Protein AF-A0A6L6Q593-F1 (afdb_monomer_lite)

Sequence (167 aa):
MSLANGFVKPRLPVTLSGLWILSKRRNSWIVGIKTNAKINIVAGEKMEWFAAHIVLRVVFKTQNQSTFPAWENVYLIEAPDEDIALSKAESIGLSLERDGDCSFEWNGQPARWSFCGVRKLISLVSATDPENKPTDGCEVTYASFEFESEKAVEDFVNCEETLARIL

InterPro domains:
  IPR025630 Protein of unknown function DUF4288 [PF14119] (49-124)

Radius of gyration: 28.22 Å; chains: 1; bounding box: 68×83×57 Å

pLDDT: mean 77.04, std 24.15, range [30.77, 98.38]

Secondary structure (DSSP, 8-state):
-------PPP---S-----------TT---------S----------EEEEEEEEEEEEESSS--S---EEEEEEEEEESSHHHHHHHHHHHHHHH---TTS--EETTEEEEEEEEEEEEEEEE--SS-TTT---TT-------EEESSHHHHHHHHTT----EEE-

Foldseek 3Di:
DDDDDDDDDDDDDDDDPDDDDDDDDPDDDDDDDPDPDPPPPPPPQDKWKKWWFWKKWKDFPPPDDPDIDMDGDTDIAIDSDDVVRQVVSVVVLVVQQDCPPQPDDDVNTRITIDTPGGPDMWTFFDCPPPVGHDDPPDDGTDWDWDFPDPVLVVCVVVVHDHDIDTD

Structure (mmCIF, N/CA/C/O backbone):
data_AF-A0A6L6Q593-F1
#
_entry.id   AF-A0A6L6Q593-F1
#
loop_
_atom_site.group_PDB
_atom_site.id
_atom_site.type_symbol
_atom_site.label_atom_id
_atom_site.label_alt_id
_atom_site.label_comp_id
_atom_site.label_asym_id
_atom_site.label_entity_id
_atom_site.label_seq_id
_atom_site.pdbx_PDB_ins_code
_atom_site.Cartn_x
_atom_site.Cartn_y
_atom_site.Cartn_z
_atom_site.occupancy
_atom_site.B_iso_or_equiv
_atom_site.auth_seq_id
_atom_site.auth_comp_id
_atom_site.auth_asym_id
_atom_site.auth_atom_id
_atom_site.pdbx_PDB_model_num
ATOM 1 N N . MET A 1 1 ? 38.096 62.019 -0.999 1.00 39.06 1 MET A N 1
ATOM 2 C CA . MET A 1 1 ? 37.232 60.966 -1.574 1.00 39.06 1 MET A CA 1
ATOM 3 C C . MET A 1 1 ? 38.131 60.049 -2.397 1.00 39.06 1 MET A C 1
ATOM 5 O O . MET A 1 1 ? 38.956 60.577 -3.129 1.00 39.06 1 MET A O 1
ATOM 9 N N . SER A 1 2 ? 37.972 58.732 -2.236 1.00 36.22 2 SER A N 1
ATOM 10 C CA . SER A 1 2 ? 38.713 57.607 -2.844 1.00 36.22 2 SER A CA 1
ATOM 11 C C . SER A 1 2 ? 39.733 56.932 -1.914 1.00 36.22 2 SER A C 1
ATOM 13 O O . SER A 1 2 ? 40.870 57.370 -1.759 1.00 36.22 2 SER A O 1
ATOM 15 N N . LEU A 1 3 ? 39.251 55.870 -1.261 1.00 37.03 3 LEU A N 1
ATOM 16 C CA . LEU A 1 3 ? 40.001 54.904 -0.466 1.00 37.03 3 LEU A CA 1
ATOM 17 C C . LEU A 1 3 ? 40.485 53.773 -1.380 1.00 37.03 3 LEU A C 1
ATOM 19 O O . LEU A 1 3 ? 39.729 53.255 -2.201 1.00 37.03 3 LEU A O 1
ATOM 23 N N . ALA A 1 4 ? 41.747 53.396 -1.203 1.00 40.97 4 ALA A N 1
ATOM 24 C CA . ALA A 1 4 ? 42.353 52.216 -1.792 1.00 40.97 4 ALA A CA 1
ATOM 25 C C . ALA A 1 4 ? 41.704 50.943 -1.223 1.00 40.97 4 ALA A C 1
ATOM 27 O O . ALA A 1 4 ? 41.736 50.728 -0.014 1.00 40.97 4 ALA A O 1
ATOM 28 N N . ASN A 1 5 ? 41.170 50.080 -2.090 1.00 39.56 5 ASN A N 1
ATOM 29 C CA . ASN A 1 5 ? 40.758 48.730 -1.713 1.00 39.56 5 ASN A CA 1
ATOM 30 C C . ASN A 1 5 ? 41.796 47.724 -2.216 1.00 39.56 5 ASN A C 1
ATOM 32 O O . ASN A 1 5 ? 41.922 47.473 -3.414 1.00 39.56 5 ASN A O 1
ATOM 36 N N . GLY A 1 6 ? 42.555 47.171 -1.268 1.00 34.03 6 GLY A N 1
ATOM 37 C CA . GLY A 1 6 ? 43.479 46.066 -1.483 1.00 34.03 6 GLY A CA 1
ATOM 38 C C . GLY A 1 6 ? 42.731 44.774 -1.811 1.00 34.03 6 GLY A C 1
ATOM 39 O O . GLY A 1 6 ? 41.803 44.378 -1.110 1.00 34.03 6 GLY A O 1
ATOM 40 N N . PHE A 1 7 ? 43.151 44.112 -2.885 1.00 30.84 7 PHE A N 1
ATOM 41 C CA . PHE A 1 7 ? 42.639 42.814 -3.307 1.00 30.84 7 PHE A CA 1
ATOM 42 C C . PHE A 1 7 ? 43.448 41.702 -2.625 1.00 30.84 7 PHE A C 1
ATOM 44 O O . PHE A 1 7 ? 44.640 41.537 -2.892 1.00 30.84 7 PHE A O 1
ATOM 51 N N . VAL A 1 8 ? 42.813 40.934 -1.739 1.00 39.75 8 VAL A N 1
ATOM 52 C CA . VAL A 1 8 ? 43.404 39.737 -1.121 1.00 39.75 8 VAL A CA 1
ATOM 53 C C . VAL A 1 8 ? 43.168 38.546 -2.053 1.00 39.75 8 VAL A C 1
ATOM 55 O O . VAL A 1 8 ? 42.027 38.178 -2.319 1.00 39.75 8 VAL A O 1
ATOM 58 N N . LYS A 1 9 ? 44.243 37.927 -2.560 1.00 34.72 9 LYS A N 1
ATOM 59 C CA . LYS A 1 9 ? 44.154 36.662 -3.311 1.00 34.72 9 LYS A CA 1
ATOM 60 C C . LYS A 1 9 ? 43.887 35.493 -2.349 1.00 34.72 9 LYS A C 1
ATOM 62 O O . LYS A 1 9 ? 44.624 35.369 -1.369 1.00 34.72 9 LYS A O 1
ATOM 67 N N . PRO A 1 10 ? 42.947 34.577 -2.642 1.00 32.34 10 PRO A N 1
ATOM 68 C CA . PRO A 1 10 ? 42.899 33.301 -1.943 1.00 32.34 10 PRO A CA 1
ATOM 69 C C . PRO A 1 10 ? 44.120 32.451 -2.330 1.00 32.34 10 PRO A C 1
ATOM 71 O O . PRO A 1 10 ? 44.453 32.305 -3.509 1.00 32.34 10 PRO A O 1
ATOM 74 N N . ARG A 1 11 ? 44.806 31.894 -1.326 1.00 32.69 11 ARG A N 1
ATOM 75 C CA . ARG A 1 11 ? 45.817 30.847 -1.519 1.00 32.69 11 ARG A CA 1
ATOM 76 C C . ARG A 1 11 ? 45.096 29.541 -1.848 1.00 32.69 11 ARG A C 1
ATOM 78 O O . ARG A 1 11 ? 44.524 28.923 -0.958 1.00 32.69 11 ARG A O 1
ATOM 85 N N . LEU A 1 12 ? 45.147 29.116 -3.106 1.00 36.03 12 LEU A N 1
ATOM 86 C CA . LEU A 1 12 ? 44.894 27.721 -3.467 1.00 36.03 12 LEU A CA 1
ATOM 87 C C . LEU A 1 12 ? 46.175 26.920 -3.188 1.00 36.03 12 LEU A C 1
ATOM 89 O O . LEU A 1 12 ? 47.244 27.346 -3.639 1.00 36.03 12 LEU A O 1
ATOM 93 N N . PRO A 1 13 ? 46.123 25.795 -2.457 1.00 34.41 13 PRO A N 1
ATOM 94 C CA . PRO A 1 13 ? 47.217 24.849 -2.487 1.00 34.41 13 PRO A CA 1
ATOM 95 C C . PRO A 1 13 ? 47.141 24.045 -3.793 1.00 34.41 13 PRO A C 1
ATOM 97 O O . PRO A 1 13 ? 46.091 23.941 -4.422 1.00 34.41 13 PRO A O 1
ATOM 100 N N . VAL A 1 14 ? 48.263 23.419 -4.128 1.00 38.75 14 VAL A N 1
ATOM 101 C CA . VAL A 1 14 ? 48.488 22.484 -5.238 1.00 38.75 14 VAL A CA 1
ATOM 102 C C . VAL A 1 14 ? 48.841 23.142 -6.581 1.00 38.75 14 VAL A C 1
ATOM 104 O O . VAL A 1 14 ? 48.063 23.826 -7.239 1.00 38.75 14 VAL A O 1
ATOM 107 N N . THR A 1 15 ? 50.088 22.909 -6.982 1.00 38.94 15 THR A N 1
ATOM 108 C CA . THR A 1 15 ? 50.700 23.304 -8.250 1.00 38.94 15 THR A CA 1
ATOM 109 C C . THR A 1 15 ? 49.988 22.643 -9.432 1.00 38.94 15 THR A C 1
ATOM 111 O O . THR A 1 15 ? 50.102 21.434 -9.621 1.00 38.94 15 THR A O 1
ATOM 114 N N . LEU A 1 16 ? 49.300 23.436 -10.254 1.00 33.06 16 LEU A N 1
ATOM 115 C CA . LEU A 1 16 ? 48.841 23.032 -11.585 1.00 33.06 16 LEU A CA 1
ATOM 116 C C . LEU A 1 16 ? 49.870 23.497 -12.620 1.00 33.06 16 LEU A C 1
ATOM 118 O O . LEU A 1 16 ? 49.926 24.672 -12.980 1.00 33.06 16 LEU A O 1
ATOM 122 N N . SER A 1 17 ? 50.708 22.576 -13.086 1.00 37.50 17 SER A N 1
ATOM 123 C CA . SER A 1 17 ? 51.557 22.776 -14.258 1.00 37.50 17 SER A CA 1
ATOM 124 C C . SER A 1 17 ? 50.780 22.401 -15.525 1.00 37.50 17 SER A C 1
ATOM 126 O O . SER A 1 17 ? 50.301 21.280 -15.666 1.00 37.50 17 SER A O 1
ATOM 128 N N . GLY A 1 18 ? 50.677 23.346 -16.466 1.00 41.09 18 GLY A N 1
ATOM 129 C CA . GLY A 1 18 ? 50.198 23.098 -17.831 1.00 41.09 18 GLY A CA 1
ATOM 130 C C . GLY A 1 18 ? 48.801 23.640 -18.130 1.00 41.09 18 GLY A C 1
ATOM 131 O O . GLY A 1 18 ? 47.845 22.878 -18.231 1.00 41.09 18 GLY A O 1
ATOM 132 N N . LEU A 1 19 ? 48.698 24.952 -18.349 1.00 30.77 19 LEU A N 1
ATOM 133 C CA . LEU A 1 19 ? 47.522 25.587 -18.946 1.00 30.77 19 LEU A CA 1
ATOM 134 C C . LEU A 1 19 ? 47.891 26.033 -20.370 1.00 30.77 19 LEU A C 1
ATOM 136 O O . LEU A 1 19 ? 48.785 26.860 -20.531 1.00 30.77 19 LEU A O 1
ATOM 140 N N . TRP A 1 20 ? 47.215 25.512 -21.394 1.00 39.94 20 TRP A N 1
ATOM 141 C CA . TRP A 1 20 ? 47.311 26.028 -22.765 1.00 39.94 20 TRP A CA 1
ATOM 142 C C . TRP A 1 20 ? 45.911 26.260 -23.334 1.00 39.94 20 TRP A C 1
ATOM 144 O O . TRP A 1 20 ? 45.005 25.454 -23.130 1.00 39.94 20 TRP A O 1
ATOM 154 N N . ILE A 1 21 ? 45.746 27.371 -24.054 1.00 40.16 21 ILE A N 1
ATOM 155 C CA . ILE A 1 21 ? 44.495 27.780 -24.702 1.00 40.16 21 ILE A CA 1
ATOM 156 C C . ILE A 1 21 ? 44.549 27.325 -26.165 1.00 40.16 21 ILE A C 1
ATOM 158 O O . ILE A 1 21 ? 45.369 27.825 -26.932 1.00 40.16 21 ILE A O 1
ATOM 162 N N . LEU A 1 22 ? 43.664 26.411 -26.573 1.00 35.09 22 LEU A N 1
ATOM 163 C CA . LEU A 1 22 ? 43.512 25.992 -27.971 1.00 35.09 22 LEU A CA 1
ATOM 164 C C . LEU A 1 22 ? 42.178 26.491 -28.538 1.00 35.09 22 LEU A C 1
ATOM 166 O O . LEU A 1 22 ? 41.130 25.935 -28.254 1.00 35.09 22 LEU A O 1
ATOM 170 N N . SER A 1 23 ? 42.288 27.547 -29.350 1.00 40.25 23 SER A N 1
ATOM 171 C CA . SER A 1 23 ? 41.382 28.067 -30.391 1.00 40.25 23 SER A CA 1
ATOM 172 C C . SER A 1 23 ? 39.862 28.186 -30.133 1.00 40.25 23 SER A C 1
ATOM 174 O O . SER A 1 23 ? 39.167 27.287 -29.673 1.00 40.25 23 SER A O 1
ATOM 176 N N . LYS A 1 24 ? 39.316 29.325 -30.567 1.00 36.69 24 LYS A N 1
ATOM 177 C CA . LYS A 1 24 ? 37.925 29.758 -30.399 1.00 36.69 24 LYS A CA 1
ATOM 178 C C . LYS A 1 24 ? 37.016 29.151 -31.484 1.00 36.69 24 LYS A C 1
ATOM 180 O O . LYS A 1 24 ? 37.121 29.538 -32.647 1.00 36.69 24 LYS A O 1
ATOM 185 N N . ARG A 1 25 ? 36.050 28.299 -31.119 1.00 36.72 25 ARG A N 1
ATOM 186 C CA . ARG A 1 25 ? 34.822 28.082 -31.914 1.00 36.72 25 ARG A CA 1
ATOM 187 C C . ARG A 1 25 ? 33.582 28.147 -31.012 1.00 36.72 25 ARG A C 1
ATOM 189 O O . ARG A 1 25 ? 33.543 27.546 -29.953 1.00 36.72 25 ARG A O 1
ATOM 196 N N . ARG A 1 26 ? 32.641 28.988 -31.456 1.00 46.28 26 ARG A N 1
ATOM 197 C CA . ARG A 1 26 ? 31.324 29.388 -30.914 1.00 46.28 26 ARG A CA 1
ATOM 198 C C . ARG A 1 26 ? 30.838 28.695 -29.616 1.00 46.28 26 ARG A C 1
ATOM 200 O O . ARG A 1 26 ? 30.475 27.529 -29.624 1.00 46.28 26 ARG A O 1
ATOM 207 N N . ASN A 1 27 ? 30.717 29.521 -28.569 1.00 42.22 27 ASN A N 1
ATOM 208 C CA . ASN A 1 27 ? 29.856 29.406 -27.377 1.00 42.22 27 ASN A CA 1
ATOM 209 C C . ASN A 1 27 ? 30.029 28.235 -26.386 1.00 42.22 27 ASN A C 1
ATOM 211 O O . ASN A 1 27 ? 29.072 27.882 -25.707 1.00 42.22 27 ASN A O 1
ATOM 215 N N . SER A 1 28 ? 31.241 27.714 -26.176 1.00 34.97 28 SER A N 1
ATOM 216 C CA . SER A 1 28 ? 31.528 26.915 -24.972 1.00 34.97 28 SER A CA 1
ATOM 217 C C . SER A 1 28 ? 32.982 27.064 -24.519 1.00 34.97 28 SER A C 1
ATOM 219 O O . SER A 1 28 ? 33.899 27.018 -25.340 1.00 34.97 28 SER A O 1
ATOM 221 N N . TRP A 1 29 ? 33.195 27.265 -23.215 1.00 35.88 29 TRP A N 1
ATOM 222 C CA . TRP A 1 29 ? 34.512 27.189 -22.584 1.00 35.88 29 TRP A CA 1
ATOM 223 C C . TRP A 1 29 ? 34.739 25.745 -22.131 1.00 35.88 29 TRP A C 1
ATOM 225 O O . TRP A 1 29 ? 34.137 25.309 -21.154 1.00 35.88 29 TRP A O 1
ATOM 235 N N . ILE A 1 30 ? 35.613 25.004 -22.813 1.00 40.81 30 ILE A N 1
ATOM 236 C CA . ILE A 1 30 ? 36.088 23.706 -22.321 1.00 40.81 30 ILE A CA 1
ATOM 237 C C . ILE A 1 30 ? 37.409 23.952 -21.594 1.00 40.81 30 ILE A C 1
ATOM 239 O O . ILE A 1 30 ? 38.434 24.226 -22.218 1.00 40.81 30 ILE A O 1
ATOM 243 N N . VAL A 1 31 ? 37.386 23.869 -20.266 1.00 37.84 31 VAL A N 1
ATOM 244 C CA . VAL A 1 31 ? 38.601 23.793 -19.450 1.00 37.84 31 VAL A CA 1
ATOM 245 C C . VAL A 1 31 ? 39.010 22.323 -19.399 1.00 37.84 31 VAL A C 1
ATOM 247 O O . VAL A 1 31 ? 38.376 21.518 -18.725 1.00 37.84 31 VAL A O 1
ATOM 250 N N . GLY A 1 32 ? 40.041 21.951 -20.157 1.00 34.91 32 GLY A N 1
ATOM 251 C CA . GLY A 1 32 ? 40.595 20.600 -20.124 1.00 34.91 32 GLY A CA 1
ATOM 252 C C . GLY A 1 32 ? 41.532 20.427 -18.932 1.00 34.91 32 GLY A C 1
ATOM 253 O O . GLY A 1 32 ? 42.626 20.986 -18.930 1.00 34.91 32 GLY A O 1
ATOM 254 N N . ILE A 1 33 ? 41.130 19.635 -17.938 1.00 42.91 33 ILE A N 1
ATOM 255 C CA . ILE A 1 33 ? 42.020 19.157 -16.874 1.00 42.91 33 ILE A CA 1
ATOM 256 C C . ILE A 1 33 ? 42.471 17.747 -17.273 1.00 42.91 33 ILE A C 1
ATOM 258 O O . ILE A 1 33 ? 41.644 16.846 -17.384 1.00 42.91 33 ILE A O 1
ATOM 262 N N . LYS A 1 34 ? 43.775 17.528 -17.492 1.00 38.09 34 LYS A N 1
ATOM 263 C CA . LYS A 1 34 ? 44.327 16.165 -17.545 1.00 38.09 34 LYS A CA 1
ATOM 264 C C . LYS A 1 34 ? 44.426 15.638 -16.116 1.00 38.09 34 LYS A C 1
ATOM 266 O O . LYS A 1 34 ? 45.442 15.822 -15.453 1.00 38.09 34 LYS A O 1
ATOM 271 N N . THR A 1 35 ? 43.374 14.990 -15.637 1.00 40.94 35 THR A N 1
ATOM 272 C CA . THR A 1 35 ? 43.483 14.083 -14.495 1.00 40.94 35 THR A CA 1
ATOM 273 C C . THR A 1 35 ? 43.762 12.677 -15.031 1.00 40.94 35 THR A C 1
ATOM 275 O O . THR A 1 35 ? 43.096 12.207 -15.946 1.00 40.94 35 THR A O 1
ATOM 278 N N . ASN A 1 36 ? 44.741 11.973 -14.455 1.00 43.53 36 ASN A N 1
ATOM 279 C CA . ASN A 1 36 ? 44.918 10.521 -14.647 1.00 43.53 36 ASN A CA 1
ATOM 280 C C . ASN A 1 36 ? 43.860 9.708 -13.868 1.00 43.53 36 ASN A C 1
ATOM 282 O O . ASN A 1 36 ? 44.055 8.530 -13.575 1.00 43.53 36 ASN A O 1
ATOM 286 N N . ALA A 1 37 ? 42.743 10.334 -13.499 1.00 44.34 37 ALA A N 1
ATOM 287 C CA . ALA A 1 37 ? 41.617 9.636 -12.915 1.00 44.34 37 ALA A CA 1
ATOM 288 C C . ALA A 1 37 ? 40.862 8.966 -14.062 1.00 44.34 37 ALA A C 1
ATOM 290 O O . ALA A 1 37 ? 40.459 9.635 -15.013 1.00 44.34 37 ALA A O 1
ATOM 291 N N . LYS A 1 38 ? 40.675 7.646 -13.986 1.00 38.41 38 LYS A N 1
ATOM 292 C CA . LYS A 1 38 ? 39.679 6.959 -14.810 1.00 38.41 38 LYS A CA 1
ATOM 293 C C . LYS A 1 38 ? 38.332 7.624 -14.531 1.00 38.41 38 LYS A C 1
ATOM 295 O O . LYS A 1 38 ? 37.723 7.378 -13.495 1.00 38.41 38 LYS A O 1
ATOM 300 N N . ILE A 1 39 ? 37.900 8.505 -15.427 1.00 45.34 39 ILE A N 1
ATOM 301 C CA . ILE A 1 39 ? 36.533 9.007 -15.440 1.00 45.34 39 ILE A CA 1
ATOM 302 C C . ILE A 1 39 ? 35.704 7.825 -15.931 1.00 45.34 39 ILE A C 1
ATOM 304 O O . ILE A 1 39 ? 35.629 7.566 -17.131 1.00 45.34 39 ILE A O 1
ATOM 308 N N . ASN A 1 40 ? 35.147 7.061 -14.994 1.00 43.22 40 ASN A N 1
ATOM 309 C CA . ASN A 1 40 ? 34.036 6.180 -15.307 1.00 43.22 40 ASN A CA 1
ATOM 310 C C . ASN A 1 40 ? 32.881 7.106 -15.683 1.00 43.22 40 ASN A C 1
ATOM 312 O O . ASN A 1 40 ? 32.237 7.694 -14.819 1.00 43.22 40 ASN A O 1
ATOM 316 N N . ILE A 1 41 ? 32.680 7.304 -16.983 1.00 45.88 41 ILE A N 1
ATOM 317 C CA . ILE A 1 41 ? 31.436 7.857 -17.501 1.00 45.88 41 ILE A CA 1
ATOM 318 C C . ILE A 1 41 ? 30.400 6.786 -17.173 1.00 45.88 41 ILE A C 1
ATOM 320 O O . ILE A 1 41 ? 30.336 5.763 -17.853 1.00 45.88 41 ILE A O 1
ATOM 324 N N . VAL A 1 42 ? 29.692 6.958 -16.057 1.00 51.44 42 VAL A N 1
ATOM 325 C CA . VAL A 1 42 ? 28.598 6.068 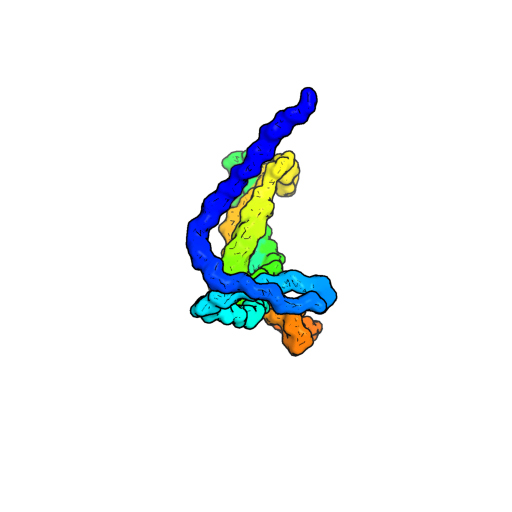-15.675 1.00 51.44 42 VAL A CA 1
ATOM 326 C C . VAL A 1 42 ? 27.565 6.224 -16.784 1.00 51.44 42 VAL A C 1
ATOM 328 O O . VAL A 1 42 ? 27.010 7.307 -16.975 1.00 51.44 42 VAL A O 1
ATOM 331 N N . ALA A 1 43 ? 27.403 5.179 -17.600 1.00 50.38 43 ALA A N 1
ATOM 332 C CA . ALA A 1 43 ? 26.248 5.051 -18.474 1.00 50.38 43 ALA A CA 1
ATOM 333 C C . ALA A 1 43 ? 25.017 5.350 -17.612 1.00 50.38 43 ALA A C 1
ATOM 335 O O . ALA A 1 43 ? 24.947 4.809 -16.512 1.00 50.38 43 ALA A O 1
ATOM 336 N N . GLY A 1 44 ? 24.148 6.269 -18.053 1.00 57.62 44 GLY A N 1
ATOM 337 C CA . GLY A 1 44 ? 23.050 6.788 -17.232 1.00 57.62 44 GLY A CA 1
ATOM 338 C C . GLY A 1 44 ? 22.379 5.662 -16.453 1.00 57.62 44 GLY A C 1
ATOM 339 O O . GLY A 1 44 ? 21.984 4.667 -17.060 1.00 57.62 44 GLY A O 1
ATOM 340 N N . GLU A 1 45 ? 22.363 5.782 -15.123 1.00 63.91 45 GLU A N 1
ATOM 341 C CA . GLU A 1 45 ? 21.802 4.752 -14.251 1.00 63.91 45 GLU A CA 1
ATOM 342 C C . GLU A 1 45 ? 20.389 4.427 -14.736 1.00 63.91 45 GLU A C 1
ATOM 344 O O . GLU A 1 45 ? 19.568 5.327 -14.942 1.00 63.91 45 GLU A O 1
ATOM 349 N N . LYS A 1 46 ? 20.142 3.143 -15.011 1.00 76.88 46 LYS A N 1
ATOM 350 C CA . LYS A 1 46 ? 18.830 2.676 -15.445 1.00 76.88 46 LYS A CA 1
ATOM 351 C C . LYS A 1 46 ? 17.864 2.954 -14.299 1.00 76.88 46 LYS A C 1
ATOM 353 O O . LYS A 1 46 ? 18.007 2.379 -13.229 1.00 76.88 46 LYS A O 1
ATOM 358 N N . MET A 1 47 ? 16.913 3.848 -14.533 1.00 85.62 47 MET A N 1
ATOM 359 C CA . MET A 1 47 ? 15.862 4.125 -13.567 1.00 85.62 47 MET A CA 1
ATOM 360 C C . MET A 1 47 ? 14.815 3.017 -13.618 1.00 85.62 47 MET A C 1
ATOM 362 O O . MET A 1 47 ? 14.391 2.589 -14.696 1.00 85.62 47 MET A O 1
ATOM 366 N N . GLU A 1 48 ? 14.401 2.572 -12.442 1.00 89.56 48 GLU A N 1
ATOM 367 C CA . GLU A 1 48 ? 13.312 1.634 -12.233 1.00 89.56 48 GLU A CA 1
ATOM 368 C C . GLU A 1 48 ? 12.145 2.338 -11.544 1.00 89.56 48 GLU A C 1
ATOM 370 O O . GLU A 1 48 ? 12.298 3.376 -10.892 1.00 89.56 48 GLU A O 1
ATOM 375 N N . TRP A 1 49 ? 10.956 1.773 -11.724 1.00 92.81 49 TRP A N 1
ATOM 376 C CA . TRP A 1 49 ? 9.727 2.290 -11.145 1.00 92.81 49 TRP A CA 1
ATOM 377 C C . TRP A 1 49 ? 9.242 1.353 -10.053 1.00 92.81 49 TRP A C 1
ATOM 379 O O . TRP A 1 49 ? 9.214 0.139 -10.237 1.00 92.81 49 TRP A O 1
ATOM 389 N N . PHE A 1 50 ? 8.814 1.932 -8.940 1.00 94.44 50 PHE A N 1
ATOM 390 C CA . PHE A 1 50 ? 8.311 1.209 -7.784 1.00 94.44 50 PHE A CA 1
ATOM 391 C C . PHE A 1 50 ? 6.961 1.778 -7.346 1.00 94.44 50 PHE A C 1
ATOM 393 O O . PHE A 1 50 ? 6.757 2.993 -7.359 1.00 94.44 50 PHE A O 1
ATOM 400 N N . ALA A 1 51 ? 6.051 0.909 -6.913 1.00 95.81 51 ALA A N 1
ATOM 401 C CA . ALA A 1 51 ? 4.885 1.278 -6.124 1.00 95.81 51 ALA A CA 1
ATOM 402 C C . ALA A 1 51 ? 5.229 1.147 -4.638 1.00 95.81 51 ALA A C 1
ATOM 404 O O . ALA A 1 51 ? 5.425 0.044 -4.124 1.00 95.81 51 ALA A O 1
ATOM 405 N N . ALA A 1 52 ? 5.302 2.280 -3.946 1.00 97.50 52 ALA A N 1
ATOM 406 C CA . ALA A 1 52 ? 5.516 2.346 -2.511 1.00 97.50 52 ALA A CA 1
ATOM 407 C C . ALA A 1 52 ? 4.178 2.463 -1.774 1.00 97.50 52 ALA A C 1
ATOM 409 O O . ALA A 1 52 ? 3.435 3.425 -1.967 1.00 97.50 52 ALA A O 1
ATOM 410 N N . HIS A 1 53 ? 3.890 1.502 -0.901 1.00 97.62 53 HIS A N 1
ATOM 411 C CA . HIS A 1 53 ? 2.685 1.460 -0.078 1.00 97.62 53 HIS A CA 1
ATOM 412 C C . HIS A 1 53 ? 2.964 2.128 1.275 1.00 97.62 53 HIS A C 1
ATOM 414 O O . HIS A 1 53 ? 3.475 1.502 2.207 1.00 97.62 53 HIS A O 1
ATOM 420 N N . ILE A 1 54 ? 2.662 3.421 1.363 1.00 98.19 54 ILE A N 1
ATOM 421 C CA . ILE A 1 54 ? 2.909 4.286 2.520 1.00 98.19 54 ILE A CA 1
ATOM 422 C C . ILE A 1 54 ? 1.705 4.224 3.460 1.00 98.19 54 ILE A C 1
ATOM 424 O O . ILE A 1 54 ? 0.594 4.585 3.072 1.00 98.19 54 ILE A O 1
ATOM 428 N N . VAL A 1 55 ? 1.926 3.810 4.709 1.00 98.12 55 VAL A N 1
ATOM 429 C CA . VAL A 1 55 ? 0.861 3.686 5.711 1.00 98.12 55 VAL A CA 1
ATOM 430 C C . VAL A 1 55 ? 0.840 4.909 6.621 1.00 98.12 55 VAL A C 1
ATOM 432 O O . VAL A 1 55 ? 1.828 5.246 7.277 1.00 98.12 55 VAL A O 1
ATOM 435 N N . LEU A 1 56 ? -0.321 5.548 6.700 1.00 96.56 56 LEU A N 1
ATOM 436 C CA . LEU A 1 56 ? -0.626 6.643 7.614 1.00 96.56 56 LEU A CA 1
ATOM 437 C C . LEU A 1 56 ? -1.775 6.211 8.520 1.00 96.56 56 LEU A C 1
ATOM 439 O O . LEU A 1 56 ? -2.755 5.646 8.047 1.00 96.56 56 LEU A O 1
ATOM 443 N N . ARG A 1 57 ? -1.694 6.511 9.814 1.00 95.94 57 ARG A N 1
ATOM 444 C CA . ARG A 1 57 ? -2.812 6.341 10.747 1.00 95.94 57 ARG A CA 1
ATOM 445 C C . ARG A 1 57 ? -3.334 7.681 11.228 1.00 95.94 57 ARG A C 1
ATOM 447 O O . ARG A 1 57 ? -2.576 8.640 11.373 1.00 95.94 57 ARG A O 1
ATOM 454 N N . VAL A 1 58 ? -4.615 7.706 11.550 1.00 94.06 58 VAL A N 1
ATOM 455 C CA . VAL A 1 58 ? -5.265 8.805 12.252 1.00 94.06 58 VAL A CA 1
ATOM 456 C C . VAL A 1 58 ? -4.996 8.660 13.746 1.00 94.06 58 VAL A C 1
ATOM 458 O O . VAL A 1 58 ? -5.229 7.603 14.336 1.00 94.06 58 VAL A O 1
ATOM 461 N N . VAL A 1 59 ? -4.519 9.737 14.364 1.00 92.50 59 VAL A N 1
ATOM 462 C CA . VAL A 1 59 ? -4.387 9.863 15.818 1.00 92.50 59 VAL A CA 1
ATOM 463 C C . VAL A 1 59 ? -5.301 10.989 16.286 1.00 92.50 59 VAL A C 1
ATOM 465 O O . VAL A 1 59 ? -5.061 12.154 15.962 1.00 92.50 59 VAL A O 1
ATOM 468 N N . PHE A 1 60 ? -6.344 10.656 17.041 1.00 91.94 60 PHE A N 1
ATOM 469 C CA . PHE A 1 60 ? -7.232 11.626 17.668 1.00 91.94 60 PHE A CA 1
ATOM 470 C C . PHE A 1 60 ? -6.472 12.422 18.731 1.00 91.94 60 PHE A C 1
ATOM 472 O O . PHE A 1 60 ? -5.677 11.881 19.501 1.00 91.94 60 PHE A O 1
ATOM 479 N N . LYS A 1 61 ? -6.717 13.733 18.785 1.00 88.94 61 LYS A N 1
ATOM 480 C CA . LYS A 1 61 ? -6.079 14.637 19.759 1.00 88.94 61 LYS A CA 1
ATOM 481 C C . LYS A 1 61 ? -6.652 14.456 21.173 1.00 88.94 61 LYS A C 1
ATOM 483 O O . LYS A 1 61 ? -6.053 14.899 22.150 1.00 88.94 61 LYS A O 1
ATOM 488 N N . THR A 1 62 ? -7.798 13.790 21.297 1.00 83.12 62 THR A N 1
ATOM 489 C CA . THR A 1 62 ? -8.405 13.390 22.571 1.00 83.12 62 THR A CA 1
ATOM 490 C C . THR A 1 62 ? -7.746 12.114 23.101 1.00 83.12 62 THR A C 1
ATOM 492 O O . THR A 1 62 ? -7.568 11.159 22.355 1.00 83.12 62 THR A O 1
ATOM 495 N N . GLN A 1 63 ? -7.406 12.066 24.392 1.00 68.00 63 GLN A N 1
ATOM 496 C CA . GLN A 1 63 ? -6.473 11.073 24.956 1.00 68.00 63 GLN A CA 1
ATOM 497 C C . GLN A 1 63 ? -6.963 9.605 25.042 1.00 68.00 63 GLN A C 1
ATOM 499 O O . GLN A 1 63 ? -6.259 8.790 25.622 1.00 68.00 63 GLN A O 1
ATOM 504 N N . ASN A 1 64 ? -8.095 9.220 24.441 1.00 81.69 64 ASN A N 1
ATOM 505 C CA . ASN A 1 64 ? -8.575 7.829 24.421 1.00 81.69 64 ASN A CA 1
ATOM 506 C C . ASN A 1 64 ? -9.059 7.433 23.018 1.00 81.69 64 ASN A C 1
ATOM 508 O O . ASN A 1 64 ? -10.107 7.895 22.574 1.00 81.69 64 ASN A O 1
ATOM 512 N N . GLN A 1 65 ? -8.320 6.546 22.346 1.00 90.44 65 GLN A N 1
ATOM 513 C CA . GLN A 1 65 ? -8.650 6.018 21.021 1.00 90.44 65 GLN A CA 1
ATOM 514 C C . GLN A 1 65 ? -8.652 4.482 21.059 1.00 90.44 65 GLN A C 1
ATOM 516 O O . GLN A 1 65 ? -7.649 3.873 21.420 1.00 90.44 65 GLN A O 1
ATOM 521 N N . SER A 1 66 ? -9.782 3.861 20.703 1.00 89.56 66 SER A N 1
ATOM 522 C CA . SER A 1 66 ? -9.956 2.396 20.639 1.00 89.56 66 SER A CA 1
ATOM 523 C C . SER A 1 66 ? -9.919 1.837 19.214 1.00 89.56 66 SER A C 1
ATOM 525 O O . SER A 1 66 ? -9.760 0.633 19.031 1.00 89.56 66 SER A O 1
ATOM 527 N N . THR A 1 67 ? -10.050 2.697 18.204 1.00 90.81 67 THR A N 1
ATOM 528 C CA . THR A 1 67 ? -9.992 2.343 16.782 1.00 90.81 67 THR A CA 1
ATOM 529 C C . THR A 1 67 ? -8.925 3.178 16.091 1.00 90.81 67 THR A C 1
ATOM 531 O O . THR A 1 67 ? -8.746 4.345 16.420 1.00 90.81 67 THR A O 1
ATOM 534 N N . PHE A 1 68 ? -8.200 2.610 15.129 1.00 94.31 68 PHE A N 1
ATOM 535 C CA . PHE A 1 68 ? -7.093 3.289 14.447 1.00 94.31 68 PHE A CA 1
ATOM 536 C C . PHE A 1 68 ? -7.347 3.326 12.942 1.00 94.31 68 PHE A C 1
ATOM 538 O O . PHE A 1 68 ? -6.847 2.462 12.225 1.00 94.31 68 PHE A O 1
ATOM 545 N N . PRO A 1 69 ? -8.141 4.298 12.453 1.00 94.56 69 PRO A N 1
ATOM 546 C CA . PRO A 1 69 ? -8.316 4.484 11.022 1.00 94.56 69 PRO A CA 1
ATOM 547 C C . PRO A 1 69 ? -6.956 4.685 10.358 1.00 94.56 69 PRO A C 1
ATOM 549 O O . PRO A 1 69 ? -6.108 5.416 10.877 1.00 94.56 69 PRO A O 1
ATOM 552 N N . ALA A 1 70 ? -6.748 4.037 9.221 1.00 95.69 70 ALA A N 1
ATOM 553 C CA . ALA A 1 70 ? -5.498 4.107 8.490 1.00 95.69 70 ALA A CA 1
ATOM 554 C C . ALA A 1 70 ? -5.756 4.226 6.994 1.00 95.69 70 ALA A C 1
ATOM 556 O O . ALA A 1 70 ? -6.749 3.717 6.476 1.00 95.69 70 ALA A O 1
ATOM 557 N N . TRP A 1 71 ? -4.833 4.897 6.321 1.00 95.50 71 TRP A N 1
ATOM 558 C CA . TRP A 1 71 ? -4.726 4.935 4.877 1.00 95.50 71 TRP A CA 1
ATOM 559 C C . TRP A 1 71 ? -3.453 4.229 4.450 1.00 95.50 71 TRP A C 1
ATOM 561 O O . TRP A 1 71 ? -2.383 4.442 5.021 1.00 95.50 71 TRP A O 1
ATOM 571 N N . GLU A 1 72 ? -3.586 3.420 3.411 1.00 96.50 72 GLU A N 1
ATOM 572 C CA . GLU A 1 72 ? -2.467 2.914 2.639 1.00 96.50 72 GLU A CA 1
ATOM 573 C C . GLU A 1 72 ? -2.453 3.659 1.306 1.00 96.50 72 GLU A C 1
ATOM 575 O O . GLU A 1 72 ? -3.240 3.375 0.405 1.00 96.50 72 GLU A O 1
ATOM 580 N N . ASN A 1 73 ? -1.574 4.651 1.198 1.00 96.50 73 ASN A N 1
ATOM 581 C CA . ASN A 1 73 ? -1.401 5.415 -0.027 1.00 96.50 73 ASN A CA 1
ATOM 582 C C . ASN A 1 73 ? -0.351 4.736 -0.906 1.00 96.50 73 ASN A C 1
ATOM 584 O O . ASN A 1 73 ? 0.744 4.425 -0.436 1.00 96.50 73 ASN A O 1
ATOM 588 N N . VAL A 1 74 ? -0.648 4.569 -2.193 1.00 96.69 74 VAL A N 1
ATOM 589 C CA . VAL A 1 74 ? 0.299 4.013 -3.166 1.00 96.69 74 VAL A CA 1
ATOM 590 C C . VAL A 1 74 ? 0.963 5.153 -3.935 1.00 96.69 74 VAL A C 1
ATOM 592 O O . VAL A 1 74 ? 0.292 5.905 -4.640 1.00 96.69 74 VAL A O 1
ATOM 595 N N . TYR A 1 75 ? 2.282 5.283 -3.796 1.00 96.31 75 TYR A N 1
ATOM 596 C CA . TYR A 1 75 ? 3.094 6.287 -4.482 1.00 96.31 75 TYR A CA 1
ATOM 597 C C . TYR A 1 75 ? 3.963 5.651 -5.557 1.00 96.31 75 TYR A C 1
ATOM 599 O O . TYR A 1 75 ? 4.609 4.633 -5.328 1.00 96.31 75 TYR A O 1
ATOM 607 N N . LEU A 1 76 ? 4.017 6.300 -6.716 1.00 94.81 76 LEU A N 1
ATOM 608 C CA . LEU A 1 76 ? 4.931 5.939 -7.788 1.00 94.81 76 LEU A CA 1
ATOM 609 C C . LEU A 1 76 ? 6.305 6.577 -7.531 1.00 94.81 76 LEU A C 1
ATOM 611 O O . LEU A 1 76 ? 6.405 7.799 -7.415 1.00 94.81 76 LEU A O 1
ATOM 615 N N . ILE A 1 77 ? 7.352 5.757 -7.451 1.00 95.38 77 ILE A N 1
ATOM 616 C CA . ILE A 1 77 ? 8.724 6.175 -7.151 1.00 95.38 77 ILE A CA 1
ATOM 617 C C . ILE A 1 77 ? 9.649 5.750 -8.287 1.00 95.38 77 ILE A C 1
ATOM 619 O O . ILE A 1 77 ? 9.724 4.572 -8.614 1.00 95.38 77 ILE A O 1
ATOM 623 N N . GLU A 1 78 ? 10.379 6.705 -8.857 1.00 93.38 78 GLU A N 1
ATOM 624 C CA . GLU A 1 78 ? 11.486 6.433 -9.778 1.00 93.38 78 GLU A CA 1
ATOM 625 C C . GLU A 1 78 ? 12.800 6.403 -8.997 1.00 93.38 78 GLU A C 1
ATOM 627 O O . GLU A 1 78 ? 13.113 7.360 -8.274 1.00 93.38 78 GLU A O 1
ATOM 632 N N . ALA A 1 79 ? 13.583 5.337 -9.115 1.00 93.56 79 ALA A N 1
ATOM 633 C CA . ALA A 1 79 ? 14.870 5.204 -8.437 1.00 93.56 79 ALA A CA 1
ATOM 634 C C . ALA A 1 79 ? 15.798 4.222 -9.170 1.00 93.56 79 ALA A C 1
ATOM 636 O O . ALA A 1 79 ? 15.308 3.367 -9.901 1.00 93.56 79 ALA A O 1
ATOM 637 N N . PRO A 1 80 ? 17.125 4.325 -8.980 1.00 92.31 80 PRO A N 1
ATOM 638 C CA . PRO A 1 80 ? 18.073 3.381 -9.575 1.00 92.31 80 PRO A CA 1
ATOM 639 C C . PRO A 1 80 ? 18.012 1.981 -8.939 1.00 92.31 80 PRO A C 1
ATOM 641 O O . PRO A 1 80 ? 18.400 1.008 -9.578 1.00 92.31 80 PRO A O 1
ATOM 644 N N . ASP A 1 81 ? 17.542 1.883 -7.693 1.00 93.38 81 ASP A N 1
ATOM 645 C CA . ASP A 1 81 ? 17.428 0.642 -6.932 1.00 93.38 81 ASP A CA 1
ATOM 646 C C . ASP A 1 81 ? 16.367 0.760 -5.819 1.00 93.38 81 ASP A C 1
ATOM 648 O O . ASP A 1 81 ? 15.796 1.831 -5.569 1.00 93.38 81 ASP A O 1
ATOM 652 N N . GLU A 1 82 ? 16.103 -0.371 -5.165 1.00 95.25 82 GLU A N 1
ATOM 653 C CA . GLU A 1 82 ? 15.103 -0.517 -4.108 1.00 95.25 82 GLU A CA 1
ATOM 654 C C . GLU A 1 82 ? 15.439 0.293 -2.842 1.00 95.25 82 GLU A C 1
ATOM 656 O O . GLU A 1 82 ? 14.549 0.922 -2.269 1.00 95.25 82 GLU A O 1
ATOM 661 N N . ASP A 1 83 ? 16.710 0.353 -2.434 1.00 96.44 83 ASP A N 1
ATOM 662 C CA . ASP A 1 83 ? 17.142 1.057 -1.216 1.00 96.44 83 ASP A CA 1
ATOM 663 C C . ASP A 1 83 ? 16.897 2.570 -1.338 1.00 96.44 83 ASP A C 1
ATOM 665 O O . ASP A 1 83 ? 16.392 3.237 -0.421 1.00 96.44 83 ASP A O 1
ATOM 669 N N . ILE A 1 84 ? 17.211 3.129 -2.510 1.00 97.12 84 ILE A N 1
ATOM 670 C CA . ILE A 1 84 ? 16.951 4.531 -2.828 1.00 97.12 84 ILE A CA 1
ATOM 671 C C . ILE A 1 84 ? 15.446 4.787 -2.971 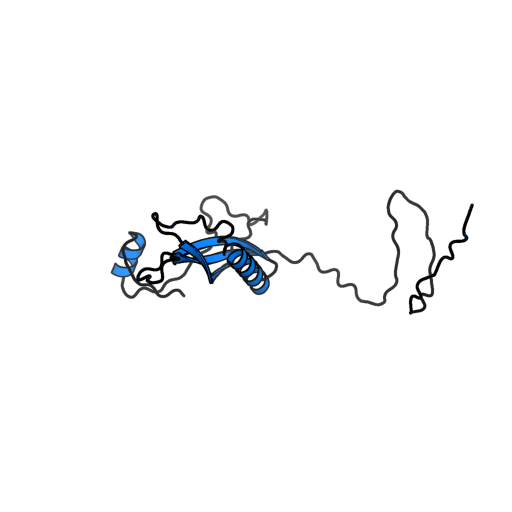1.00 97.12 84 ILE A C 1
ATOM 673 O O . ILE A 1 84 ? 14.962 5.831 -2.521 1.00 97.12 84 ILE A O 1
ATOM 677 N N . ALA A 1 85 ? 14.686 3.861 -3.564 1.00 97.06 85 ALA A N 1
ATOM 678 C CA . ALA A 1 85 ? 13.230 3.973 -3.650 1.00 97.06 85 ALA A CA 1
ATOM 679 C C . ALA A 1 85 ? 12.570 3.986 -2.264 1.00 97.06 85 ALA A C 1
ATOM 681 O O . ALA A 1 85 ? 11.725 4.848 -1.999 1.00 97.06 85 ALA A O 1
ATOM 682 N N . LEU A 1 86 ? 12.990 3.092 -1.366 1.00 98.25 86 LEU A N 1
ATOM 683 C CA . LEU A 1 86 ? 12.506 3.022 0.009 1.00 98.25 86 LEU A CA 1
ATOM 684 C C . LEU A 1 86 ? 12.797 4.326 0.755 1.00 98.25 86 LEU A C 1
ATOM 686 O O . LEU A 1 86 ? 11.883 4.933 1.310 1.00 98.25 86 LEU A O 1
ATOM 690 N N . SER A 1 87 ? 14.034 4.819 0.669 1.00 98.19 87 SER A N 1
ATOM 691 C CA . SER A 1 87 ? 14.437 6.088 1.290 1.00 98.19 87 SER A CA 1
ATOM 692 C C . SER A 1 87 ? 13.587 7.273 0.798 1.00 98.19 87 SER A C 1
ATOM 694 O O . SER A 1 87 ? 13.182 8.139 1.581 1.00 98.19 87 SER A O 1
ATOM 696 N N . LYS A 1 88 ? 13.268 7.322 -0.506 1.00 98.19 88 LYS A N 1
ATOM 697 C CA . LYS A 1 88 ? 12.361 8.336 -1.074 1.00 98.19 88 LYS A CA 1
ATOM 698 C C . LYS A 1 88 ? 10.938 8.189 -0.534 1.00 98.19 88 LYS A C 1
ATOM 700 O O . LYS A 1 88 ? 10.326 9.192 -0.166 1.00 98.19 88 LYS A O 1
ATOM 705 N N . ALA A 1 89 ? 10.416 6.967 -0.476 1.00 98.38 89 ALA A N 1
ATOM 706 C CA . ALA A 1 89 ? 9.080 6.687 0.037 1.00 98.38 89 ALA A CA 1
ATOM 707 C C . ALA A 1 89 ? 8.938 7.058 1.523 1.00 98.38 89 ALA A C 1
ATOM 709 O O . ALA A 1 89 ? 7.948 7.679 1.906 1.00 98.38 89 ALA A O 1
ATOM 710 N N . GLU A 1 90 ? 9.942 6.765 2.351 1.00 98.25 90 GLU A N 1
ATOM 711 C CA . GLU A 1 90 ? 9.974 7.177 3.758 1.00 98.25 90 GLU A CA 1
ATOM 712 C C . GLU A 1 90 ? 9.980 8.700 3.906 1.00 98.25 90 GLU A C 1
ATOM 714 O O . GLU A 1 90 ? 9.218 9.252 4.700 1.00 98.25 90 GLU A O 1
ATOM 719 N N . SER A 1 91 ? 10.783 9.398 3.096 1.00 97.56 91 SER A N 1
ATOM 720 C CA . SER A 1 91 ? 10.803 10.864 3.082 1.00 97.56 91 SER A CA 1
ATOM 721 C C . SER A 1 91 ? 9.439 11.455 2.708 1.00 97.56 91 SER A C 1
ATOM 723 O O . SER A 1 91 ? 8.983 12.406 3.350 1.00 97.56 91 SER A O 1
ATOM 725 N N . ILE A 1 92 ? 8.751 10.862 1.725 1.00 96.94 92 ILE A N 1
ATOM 726 C CA . ILE A 1 92 ? 7.375 11.235 1.375 1.00 96.94 92 ILE A CA 1
ATOM 727 C C . ILE A 1 92 ? 6.449 10.995 2.569 1.00 96.94 92 ILE A C 1
ATOM 729 O O . ILE A 1 92 ? 5.757 11.926 2.974 1.00 96.94 92 ILE A O 1
ATOM 733 N N . GLY A 1 93 ? 6.471 9.804 3.171 1.00 96.12 93 GLY A N 1
ATOM 734 C CA . GLY A 1 93 ? 5.641 9.449 4.325 1.00 96.12 93 GLY A CA 1
ATOM 735 C C . GLY A 1 93 ? 5.792 10.423 5.495 1.00 96.12 93 GLY A C 1
ATOM 736 O O . GLY A 1 93 ? 4.796 10.947 5.992 1.00 96.12 93 GLY A O 1
ATOM 737 N N . LEU A 1 94 ? 7.031 10.756 5.864 1.00 95.56 94 LEU A N 1
ATOM 738 C CA . LEU A 1 94 ? 7.333 11.758 6.892 1.00 95.56 94 LEU A CA 1
ATOM 739 C C . LEU A 1 94 ? 6.813 13.154 6.520 1.00 95.56 94 LEU A C 1
ATOM 741 O O . LEU A 1 94 ? 6.315 13.880 7.374 1.00 95.56 94 LEU A O 1
ATOM 745 N N . SER A 1 95 ? 6.874 13.541 5.242 1.00 93.50 95 SER A N 1
ATOM 746 C CA . SER A 1 95 ? 6.353 14.838 4.783 1.00 93.50 95 SER A CA 1
ATOM 747 C C . SER A 1 95 ? 4.820 14.940 4.821 1.00 93.50 95 SER A C 1
ATOM 749 O O . SER A 1 95 ? 4.283 16.054 4.855 1.00 93.50 95 SER A O 1
ATOM 751 N N . LEU A 1 96 ? 4.131 13.790 4.816 1.00 92.00 96 LEU A N 1
ATOM 752 C CA . LEU A 1 96 ? 2.675 13.671 4.934 1.00 92.00 96 LEU A CA 1
ATOM 753 C C . LEU A 1 96 ? 2.201 13.726 6.390 1.00 92.00 96 LEU A C 1
ATOM 755 O O . LEU A 1 96 ? 1.016 13.974 6.617 1.00 92.00 96 LEU A O 1
ATOM 759 N N . GLU A 1 97 ? 3.094 13.555 7.375 1.00 88.56 97 GLU A N 1
ATOM 760 C CA . GLU A 1 97 ? 2.808 13.892 8.773 1.00 88.56 97 GLU A CA 1
ATOM 761 C C . GLU A 1 97 ? 2.643 15.409 8.905 1.00 88.56 97 GLU A C 1
ATOM 763 O O . GLU A 1 97 ? 3.547 16.146 9.295 1.00 88.56 97 GLU A O 1
ATOM 768 N N . ARG A 1 98 ? 1.466 15.911 8.538 1.00 72.31 98 ARG A N 1
ATOM 769 C CA . ARG A 1 98 ? 1.102 17.310 8.720 1.00 72.31 98 ARG A CA 1
ATOM 770 C C . ARG A 1 98 ? -0.077 17.426 9.665 1.00 72.31 98 ARG A C 1
ATOM 772 O O . ARG A 1 98 ? -1.124 16.823 9.464 1.00 72.31 98 ARG A O 1
ATOM 779 N N . ASP A 1 99 ? 0.120 18.290 10.650 1.00 64.94 99 ASP A N 1
ATOM 780 C CA . ASP A 1 99 ? -0.920 18.954 11.437 1.00 64.94 99 ASP A CA 1
ATOM 781 C C . ASP A 1 99 ? -0.627 20.466 11.428 1.00 64.94 99 ASP A C 1
ATOM 783 O O . ASP A 1 99 ? -0.575 21.127 12.459 1.00 64.94 99 ASP A O 1
ATOM 787 N N . GLY A 1 100 ? -0.273 20.993 10.248 1.00 54.09 100 GLY A N 1
ATOM 788 C CA . GLY A 1 100 ? 0.351 22.316 10.103 1.00 54.09 100 GLY A CA 1
ATOM 789 C C . GLY A 1 100 ? -0.550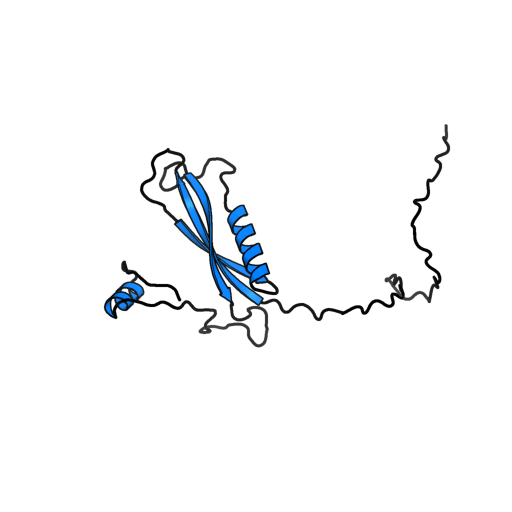 23.494 10.481 1.00 54.09 100 GLY A C 1
ATOM 790 O O . GLY A 1 100 ? -0.048 24.583 10.742 1.00 54.09 100 GLY A O 1
ATOM 791 N N . ASP A 1 101 ? -1.860 23.281 10.530 1.00 62.59 101 ASP A N 1
ATOM 792 C CA . ASP A 1 101 ? -2.875 24.273 10.883 1.00 62.59 101 ASP A CA 1
ATOM 793 C C . ASP A 1 101 ? -3.804 23.798 12.015 1.00 62.59 101 ASP A C 1
ATOM 795 O O . ASP A 1 101 ? -4.779 24.475 12.340 1.00 62.59 101 ASP A O 1
ATOM 799 N N . CYS A 1 102 ? -3.509 22.645 12.627 1.00 64.62 102 CYS A N 1
ATOM 800 C CA . CYS A 1 102 ? -4.329 22.002 13.650 1.00 64.62 102 CYS A CA 1
ATOM 801 C C . CYS A 1 102 ? -5.791 21.712 13.254 1.00 64.62 102 CYS A C 1
ATOM 803 O O . CYS A 1 102 ? -6.565 21.336 14.139 1.00 64.62 102 CYS A O 1
ATOM 805 N N . SER A 1 103 ? -6.170 21.860 11.979 1.00 82.88 103 SER A N 1
ATOM 806 C CA . SER A 1 103 ? -7.573 21.879 11.540 1.00 82.88 103 SER A CA 1
ATOM 807 C C . SER A 1 103 ? -8.108 20.514 11.113 1.00 82.88 103 SER A C 1
ATOM 809 O O . SER A 1 103 ? -9.310 20.365 10.901 1.00 82.88 103 SER A O 1
ATOM 811 N N . PHE A 1 104 ? -7.232 19.513 10.979 1.00 89.88 104 PHE A N 1
ATOM 812 C CA . PHE A 1 104 ? -7.648 18.199 10.519 1.00 89.88 104 PHE A CA 1
ATOM 813 C C . PHE A 1 104 ? -8.595 17.530 11.521 1.00 89.88 104 PHE A C 1
ATOM 815 O O . PHE A 1 104 ? -8.302 17.386 12.713 1.00 89.88 104 PHE A O 1
ATOM 822 N N . GLU A 1 105 ? -9.730 17.075 11.001 1.00 91.12 105 GLU A N 1
ATOM 823 C CA . GLU A 1 105 ? -10.717 16.292 11.725 1.00 91.12 105 GLU A CA 1
ATOM 824 C C . GLU A 1 105 ? -10.998 14.998 10.967 1.00 91.12 105 GLU A C 1
ATOM 826 O O . GLU A 1 105 ? -11.126 14.984 9.742 1.00 91.12 105 GLU A O 1
ATOM 831 N N . TRP A 1 106 ? -11.145 13.903 11.707 1.00 90.19 106 TRP A N 1
ATOM 832 C CA . TRP A 1 106 ? -11.595 12.628 11.170 1.00 90.19 106 TRP A CA 1
ATOM 833 C C . TRP A 1 106 ? -12.980 12.316 11.726 1.00 90.19 106 TRP A C 1
ATOM 835 O O . TRP A 1 106 ? -13.144 12.164 12.935 1.00 90.19 106 TRP A O 1
ATOM 845 N N . ASN A 1 107 ? -13.988 12.259 10.852 1.00 90.94 107 ASN A N 1
ATOM 846 C CA . ASN A 1 107 ? -15.399 12.107 11.232 1.00 90.94 107 ASN A CA 1
ATOM 847 C C . ASN A 1 107 ? -15.860 13.128 12.299 1.00 90.94 107 ASN A C 1
ATOM 849 O O . ASN A 1 107 ? -16.576 12.776 13.235 1.00 90.94 107 ASN A O 1
ATOM 853 N N . GLY A 1 108 ? -15.425 14.389 12.172 1.00 89.56 108 GLY A N 1
ATOM 854 C CA . GLY A 1 108 ? -15.770 15.476 13.100 1.00 89.56 108 GLY A CA 1
ATOM 855 C C . GLY A 1 108 ? -15.014 15.452 14.434 1.00 89.56 108 GLY A C 1
ATOM 856 O O . GLY A 1 108 ? -15.391 16.162 15.364 1.00 89.56 108 GLY A O 1
ATOM 857 N N . GLN A 1 109 ? -13.977 14.616 14.567 1.00 90.19 109 GLN A N 1
ATOM 858 C CA . GLN A 1 109 ? -13.108 14.583 15.744 1.00 90.19 109 GLN A CA 1
ATOM 859 C C . GLN A 1 109 ? -11.721 15.145 15.413 1.00 90.19 109 GLN A C 1
ATOM 861 O O . GLN A 1 109 ? -11.100 14.661 14.463 1.00 90.19 109 GLN A O 1
ATOM 866 N N . PRO A 1 110 ? -11.186 16.097 16.205 1.00 91.94 110 PRO A N 1
ATOM 867 C CA . PRO A 1 110 ? -9.845 16.633 16.000 1.00 91.94 110 PRO A CA 1
ATOM 868 C C . PRO A 1 110 ? -8.788 15.533 15.983 1.00 91.94 110 PRO A C 1
ATOM 870 O O . PRO A 1 110 ? -8.658 14.754 16.934 1.00 91.94 110 PRO A O 1
ATOM 873 N N . ALA A 1 111 ? -8.009 15.486 14.911 1.00 92.19 111 ALA A N 1
ATOM 874 C CA . ALA A 1 111 ? -7.057 14.419 14.667 1.00 92.19 111 ALA A CA 1
ATOM 875 C C . ALA A 1 111 ? -5.805 14.931 13.956 1.00 92.19 111 ALA A C 1
ATOM 877 O O . ALA A 1 111 ? -5.731 16.072 13.514 1.00 92.19 111 ALA A O 1
ATOM 878 N N . ARG A 1 112 ? -4.803 14.067 13.837 1.00 92.62 112 ARG A N 1
ATOM 879 C CA . ARG A 1 112 ? -3.626 14.288 12.998 1.00 92.62 112 ARG A CA 1
ATOM 880 C C . ARG A 1 112 ? -3.252 13.010 12.266 1.00 92.62 112 ARG A C 1
ATOM 882 O O . ARG A 1 112 ? -3.536 11.911 12.750 1.00 92.62 112 ARG A O 1
ATOM 889 N N . TRP A 1 113 ? -2.551 13.158 11.151 1.00 93.56 113 TRP A N 1
ATOM 890 C CA . TRP A 1 113 ? -1.881 12.037 10.509 1.00 93.56 113 TRP A CA 1
ATOM 891 C C . TRP A 1 113 ? -0.603 11.662 11.256 1.00 93.56 113 TRP A C 1
ATOM 893 O O . TRP A 1 113 ? 0.091 12.513 11.818 1.00 93.56 113 TRP A O 1
ATOM 903 N N . SER A 1 114 ? -0.306 10.367 11.276 1.00 94.31 114 SER A N 1
ATOM 904 C CA . SER A 1 114 ? 0.973 9.838 11.730 1.00 94.31 114 SER A CA 1
ATOM 905 C C . SER A 1 114 ? 1.447 8.746 10.782 1.00 94.31 114 SER A C 1
ATOM 907 O O . SER A 1 114 ? 0.722 7.788 10.508 1.00 94.31 114 SER A O 1
ATOM 909 N N . PHE A 1 115 ? 2.663 8.889 10.285 1.00 96.62 115 PHE A N 1
ATOM 910 C CA . PHE A 1 115 ? 3.327 7.945 9.412 1.00 96.62 115 PHE A CA 1
ATOM 911 C C . PHE A 1 115 ? 3.712 6.698 10.204 1.00 96.62 115 PHE A C 1
ATOM 913 O O . PHE A 1 115 ? 4.286 6.769 11.289 1.00 96.62 115 PHE A O 1
ATOM 920 N N . CYS A 1 116 ? 3.333 5.540 9.671 1.00 97.19 116 CYS A N 1
ATOM 921 C CA . CYS A 1 116 ? 3.579 4.241 10.289 1.00 97.19 116 CYS A CA 1
ATOM 922 C C . CYS A 1 116 ? 4.708 3.464 9.605 1.00 97.19 116 CYS A C 1
ATOM 924 O O . CYS A 1 116 ? 5.168 2.477 10.169 1.00 97.19 116 CYS A O 1
ATOM 926 N N . GLY A 1 117 ? 5.138 3.893 8.417 1.00 97.69 117 GLY A N 1
ATOM 927 C CA . GLY A 1 117 ? 6.161 3.218 7.624 1.00 97.69 117 GLY A CA 1
ATOM 928 C C . GLY A 1 117 ? 5.714 2.922 6.193 1.00 97.69 117 GLY A C 1
ATOM 929 O O . GLY A 1 117 ? 4.565 3.157 5.802 1.00 97.69 117 GLY A O 1
ATOM 930 N N . VAL A 1 118 ? 6.647 2.388 5.410 1.00 97.94 118 VAL A N 1
ATOM 931 C CA . VAL A 1 118 ? 6.385 1.813 4.088 1.00 97.94 118 VAL A CA 1
ATOM 932 C C . VAL A 1 118 ? 6.138 0.319 4.284 1.00 97.94 118 VAL A C 1
ATOM 934 O O . VAL A 1 118 ? 7.040 -0.414 4.671 1.00 97.94 118 VAL A O 1
ATOM 937 N N . ARG A 1 119 ? 4.901 -0.139 4.065 1.00 95.81 119 ARG A N 1
ATOM 938 C CA . ARG A 1 119 ? 4.511 -1.548 4.268 1.00 95.81 119 ARG A CA 1
ATOM 939 C C . ARG A 1 119 ? 5.079 -2.461 3.185 1.00 95.81 119 ARG A C 1
ATOM 941 O O . ARG A 1 119 ? 5.373 -3.620 3.452 1.00 95.81 119 ARG A O 1
ATOM 948 N N . LYS A 1 120 ? 5.119 -1.967 1.949 1.00 94.50 120 LYS A N 1
ATOM 949 C CA . LYS A 1 120 ? 5.510 -2.743 0.775 1.00 94.50 120 LYS A CA 1
ATOM 950 C C . LYS A 1 120 ? 6.110 -1.820 -0.272 1.00 94.50 120 LYS A C 1
ATOM 952 O O . LYS A 1 120 ? 5.621 -0.705 -0.463 1.00 94.50 120 LYS A O 1
ATOM 957 N N . LEU A 1 121 ? 7.123 -2.315 -0.962 1.00 95.62 121 LEU A N 1
ATOM 958 C CA . LEU A 1 121 ? 7.698 -1.700 -2.143 1.00 95.62 121 LEU A CA 1
ATOM 959 C C . LEU A 1 121 ? 7.664 -2.754 -3.249 1.00 95.62 121 LEU A C 1
ATOM 961 O O . LEU A 1 121 ? 8.128 -3.870 -3.037 1.00 95.62 121 LEU A O 1
ATOM 965 N N . ILE A 1 122 ? 7.027 -2.449 -4.378 1.00 95.06 122 ILE A N 1
ATOM 966 C CA . ILE A 1 122 ? 6.890 -3.405 -5.482 1.00 95.06 122 ILE A CA 1
ATOM 967 C C . ILE A 1 122 ? 7.453 -2.796 -6.750 1.00 95.06 122 ILE A C 1
ATOM 969 O O . ILE A 1 122 ? 7.031 -1.708 -7.140 1.00 95.06 122 ILE A O 1
ATOM 973 N N . SER A 1 123 ? 8.367 -3.500 -7.409 1.00 92.50 123 SER A N 1
ATOM 974 C CA . SER A 1 123 ? 8.834 -3.117 -8.737 1.00 92.50 123 SER A CA 1
ATOM 975 C C . SER A 1 123 ? 7.680 -3.133 -9.737 1.00 92.50 123 SER A C 1
ATOM 977 O O . SER A 1 123 ? 6.788 -3.988 -9.692 1.00 92.50 123 SER A O 1
ATOM 979 N N . LEU A 1 124 ? 7.710 -2.169 -10.646 1.00 90.31 124 LEU A N 1
ATOM 980 C CA . LEU A 1 124 ? 6.740 -2.001 -11.714 1.00 90.31 124 LEU A CA 1
ATOM 981 C C . LEU A 1 124 ? 7.412 -2.238 -13.059 1.00 90.31 124 LEU A C 1
ATOM 983 O O . LEU A 1 124 ? 8.590 -1.924 -13.254 1.00 90.31 124 LEU A O 1
ATOM 987 N N . VAL A 1 125 ? 6.630 -2.720 -14.022 1.00 84.38 125 VAL A N 1
ATOM 988 C CA . VAL A 1 125 ? 7.049 -2.695 -15.426 1.00 84.38 125 VAL A CA 1
ATOM 989 C C . VAL A 1 125 ? 7.336 -1.243 -15.824 1.00 84.38 125 VAL A C 1
ATOM 991 O O . VAL A 1 125 ? 6.539 -0.343 -15.546 1.00 84.38 125 VAL A O 1
ATOM 994 N N . SER A 1 126 ? 8.499 -1.005 -16.439 1.00 76.06 126 SER A N 1
ATOM 995 C CA . SER A 1 126 ? 8.987 0.349 -16.713 1.00 76.06 126 SER A CA 1
ATOM 996 C C . SER A 1 126 ? 7.999 1.146 -17.568 1.00 76.06 126 SER A C 1
ATOM 998 O O . SER A 1 126 ? 7.779 0.847 -18.740 1.00 76.06 126 SER A O 1
ATOM 1000 N N . ALA A 1 127 ? 7.434 2.210 -16.994 1.00 64.94 127 ALA A N 1
ATOM 1001 C CA . ALA A 1 127 ? 6.493 3.086 -17.690 1.00 64.94 127 ALA A CA 1
ATOM 1002 C C . ALA A 1 127 ? 7.162 4.002 -18.734 1.00 64.94 127 ALA A C 1
ATOM 1004 O O . ALA A 1 127 ? 6.471 4.656 -19.521 1.00 64.94 127 ALA A O 1
ATOM 1005 N N . THR A 1 128 ? 8.496 4.081 -18.721 1.00 68.12 128 THR A N 1
ATOM 1006 C CA . THR A 1 128 ? 9.290 5.019 -19.526 1.00 68.12 128 THR A CA 1
ATOM 1007 C C . THR A 1 128 ? 10.072 4.355 -20.651 1.00 68.12 128 THR A C 1
ATOM 1009 O O . THR A 1 128 ? 10.573 5.069 -21.516 1.00 68.12 128 THR A O 1
ATOM 1012 N N . ASP A 1 129 ? 10.154 3.024 -20.679 1.00 71.44 129 ASP A N 1
ATOM 1013 C CA . ASP A 1 129 ? 10.739 2.291 -21.799 1.00 71.44 129 ASP A CA 1
ATOM 1014 C C . ASP A 1 129 ? 9.740 2.267 -22.971 1.00 71.44 129 ASP A C 1
ATOM 1016 O O . ASP A 1 129 ? 8.697 1.627 -22.851 1.00 71.44 129 ASP A O 1
ATO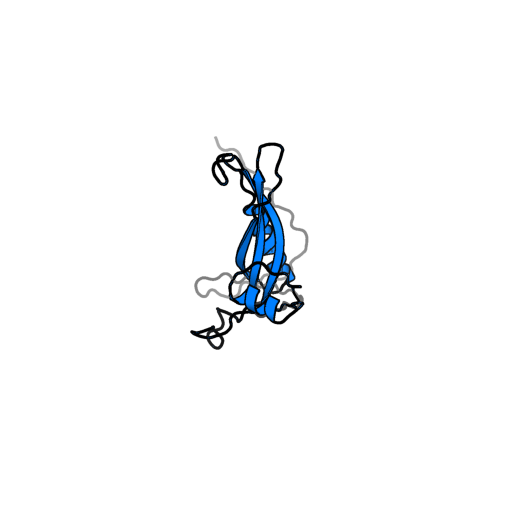M 1020 N N . PRO A 1 130 ? 10.005 2.951 -24.102 1.00 69.25 130 PRO A N 1
ATOM 1021 C CA . PRO A 1 130 ? 9.064 3.007 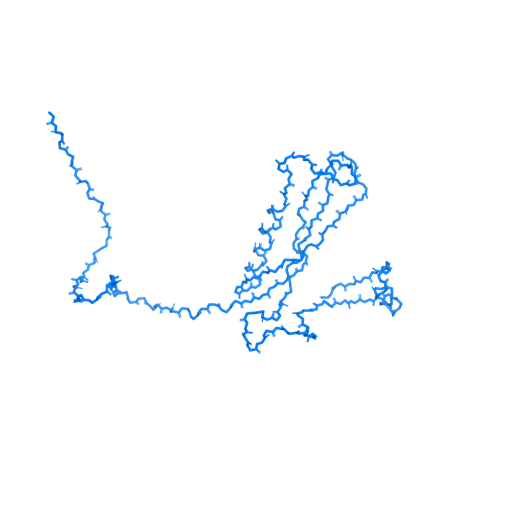-25.220 1.00 69.25 130 PRO A CA 1
ATOM 1022 C C . PRO A 1 130 ? 8.725 1.631 -25.807 1.00 69.25 130 PRO A C 1
ATOM 1024 O O . PRO A 1 130 ? 7.641 1.476 -26.363 1.00 69.25 130 PRO A O 1
ATOM 1027 N N . GLU A 1 131 ? 9.626 0.654 -25.676 1.00 70.38 131 GLU A N 1
ATOM 1028 C CA . GLU A 1 131 ? 9.443 -0.714 -26.175 1.00 70.38 131 GLU A CA 1
ATOM 1029 C C . GLU A 1 131 ? 8.694 -1.602 -25.166 1.00 70.38 131 GLU A C 1
ATOM 1031 O O . GLU A 1 131 ? 8.028 -2.553 -25.565 1.00 70.38 131 GLU A O 1
ATOM 1036 N N . ASN A 1 132 ? 8.761 -1.281 -23.867 1.00 67.56 132 ASN A N 1
ATOM 1037 C CA . ASN A 1 132 ? 8.182 -2.086 -22.778 1.00 67.56 132 ASN A CA 1
ATOM 1038 C C . ASN A 1 132 ? 7.113 -1.346 -21.958 1.00 67.56 132 ASN A C 1
ATOM 1040 O O . ASN A 1 132 ? 6.742 -1.784 -20.868 1.00 67.56 132 ASN A O 1
ATOM 1044 N N . LYS A 1 133 ? 6.607 -0.222 -22.470 1.00 81.31 133 LYS A N 1
ATOM 1045 C CA . LYS A 1 133 ? 5.581 0.573 -21.800 1.00 81.31 133 LYS A CA 1
ATOM 1046 C C . LYS A 1 133 ? 4.301 -0.261 -21.642 1.00 81.31 133 LYS A C 1
ATOM 1048 O O . LYS A 1 133 ? 3.788 -0.754 -22.649 1.00 81.31 133 LYS A O 1
ATOM 1053 N N . PRO A 1 134 ? 3.728 -0.369 -20.428 1.00 84.38 134 PRO A N 1
ATOM 1054 C CA . PRO A 1 134 ? 2.487 -1.104 -20.230 1.00 84.38 134 PRO A CA 1
ATOM 1055 C C . PRO A 1 134 ? 1.340 -0.464 -21.026 1.00 84.38 134 PRO A C 1
ATOM 1057 O O . PRO A 1 134 ? 1.199 0.763 -21.085 1.00 84.38 134 PRO A O 1
ATOM 1060 N N . THR A 1 135 ? 0.525 -1.315 -21.647 1.00 85.19 135 THR A N 1
ATOM 1061 C CA . THR A 1 135 ? -0.672 -0.942 -22.417 1.00 85.19 135 THR A CA 1
ATOM 1062 C C . THR A 1 135 ? -1.931 -1.522 -21.769 1.00 85.19 135 THR A C 1
ATOM 1064 O O . THR A 1 135 ? -1.858 -2.107 -20.688 1.00 85.19 135 THR A O 1
ATOM 1067 N N . ASP A 1 136 ? -3.095 -1.319 -22.390 1.00 90.69 136 ASP A N 1
ATOM 1068 C CA . ASP A 1 136 ? -4.355 -1.876 -21.893 1.00 90.69 136 ASP A CA 1
ATOM 1069 C C . ASP A 1 136 ? -4.261 -3.403 -21.727 1.00 90.69 136 ASP A C 1
ATOM 1071 O O . ASP A 1 136 ? -3.791 -4.110 -22.618 1.00 90.69 136 ASP A O 1
ATOM 1075 N N . GLY A 1 137 ? -4.663 -3.896 -20.554 1.00 87.94 137 GLY A N 1
ATOM 1076 C CA . GLY A 1 137 ? -4.575 -5.312 -20.187 1.00 87.94 137 GLY A CA 1
ATOM 1077 C C . GLY A 1 137 ? -3.196 -5.808 -19.726 1.00 87.94 137 GLY A C 1
ATOM 1078 O O . GLY A 1 137 ? -3.085 -6.975 -19.354 1.00 87.94 137 GLY A O 1
ATOM 1079 N N . CYS A 1 138 ? -2.151 -4.973 -19.709 1.00 89.38 138 CYS A N 1
ATOM 1080 C CA . CYS A 1 138 ? -0.853 -5.371 -19.158 1.00 89.38 138 CYS A CA 1
ATOM 1081 C C . CYS A 1 138 ? -0.877 -5.409 -17.623 1.00 89.38 138 CYS A C 1
ATOM 1083 O O . CYS A 1 138 ? -1.322 -4.463 -16.971 1.00 89.38 138 CYS A O 1
ATOM 1085 N N . GLU A 1 139 ? -0.310 -6.466 -17.039 1.00 87.75 139 GLU A N 1
ATOM 1086 C CA . GLU A 1 139 ? 0.010 -6.478 -15.614 1.00 87.75 139 GLU A CA 1
ATOM 1087 C C . GLU A 1 139 ? 1.122 -5.460 -15.331 1.00 87.75 139 GLU A C 1
ATOM 1089 O O . GLU A 1 139 ? 2.180 -5.476 -15.961 1.00 87.75 139 GLU A O 1
ATOM 1094 N N . VAL A 1 140 ? 0.868 -4.552 -14.390 1.00 90.50 140 VAL A N 1
ATOM 1095 C CA . VAL A 1 140 ? 1.843 -3.528 -13.987 1.00 90.50 140 VAL A CA 1
ATOM 1096 C C . VAL A 1 140 ? 2.682 -4.016 -12.806 1.00 90.50 140 VAL A C 1
ATOM 1098 O O . VAL A 1 140 ? 3.871 -3.711 -12.725 1.00 90.50 140 VAL A O 1
ATOM 1101 N N . THR A 1 141 ? 2.051 -4.759 -11.893 1.00 91.06 141 THR A N 1
ATOM 1102 C CA . THR A 1 141 ? 2.651 -5.393 -10.717 1.00 91.06 141 THR A CA 1
ATOM 1103 C C . THR A 1 141 ? 1.644 -6.347 -10.063 1.00 91.06 141 THR A C 1
ATOM 1105 O O . THR A 1 141 ? 0.472 -6.348 -10.444 1.00 91.06 141 THR A O 1
ATOM 1108 N N . TYR A 1 142 ? 2.064 -7.113 -9.052 1.00 91.00 142 TYR A N 1
ATOM 1109 C CA . TYR A 1 142 ? 1.189 -8.031 -8.317 1.00 91.00 142 TYR A CA 1
ATOM 1110 C C . TYR A 1 142 ? 1.542 -8.137 -6.822 1.00 91.00 142 TYR A C 1
ATOM 1112 O O . TYR A 1 142 ? 2.584 -7.682 -6.338 1.00 91.00 142 TYR A O 1
ATOM 1120 N N . ALA A 1 143 ? 0.637 -8.740 -6.052 1.00 91.12 143 ALA A N 1
ATOM 1121 C CA . ALA A 1 143 ? 0.860 -9.108 -4.662 1.00 91.12 143 ALA A CA 1
ATOM 1122 C C . ALA A 1 143 ? 0.464 -10.565 -4.439 1.00 91.12 143 ALA A C 1
ATOM 1124 O O . ALA A 1 143 ? -0.570 -11.008 -4.932 1.00 91.12 143 ALA A O 1
ATOM 1125 N N . SER A 1 144 ? 1.294 -11.282 -3.688 1.00 93.00 144 SER A N 1
ATOM 1126 C CA . SER A 1 144 ? 1.077 -12.685 -3.367 1.00 93.00 144 SER A CA 1
ATOM 1127 C C . SER A 1 144 ? 0.547 -12.814 -1.946 1.00 93.00 144 SER A C 1
ATOM 1129 O O . SER A 1 144 ? 1.006 -12.129 -1.029 1.00 93.00 144 SER A O 1
ATOM 1131 N N . PHE A 1 145 ? -0.423 -13.704 -1.778 1.00 96.06 145 PHE A N 1
ATOM 1132 C CA . PHE A 1 145 ? -1.088 -13.954 -0.509 1.00 96.06 145 PHE A CA 1
ATOM 1133 C C . PHE A 1 145 ? -1.257 -15.458 -0.300 1.00 96.06 145 PHE A C 1
ATOM 1135 O O . PHE A 1 145 ? -1.457 -16.210 -1.252 1.00 96.06 145 PHE A O 1
ATOM 1142 N N . GLU A 1 146 ? -1.209 -15.877 0.957 1.00 97.75 146 GLU A N 1
ATOM 1143 C CA . GLU A 1 146 ? -1.521 -17.225 1.416 1.00 97.75 146 GLU A CA 1
ATOM 1144 C C . GLU A 1 146 ? -2.763 -17.156 2.316 1.00 97.75 146 GLU A C 1
ATOM 1146 O O . GLU A 1 146 ? -2.787 -16.413 3.302 1.00 97.75 146 GLU A O 1
ATOM 1151 N N . PHE A 1 147 ? -3.801 -17.910 1.949 1.00 98.00 147 PHE A N 1
ATOM 1152 C CA . PHE A 1 147 ? -5.086 -17.978 2.649 1.00 98.00 147 PHE A CA 1
ATOM 1153 C C . PHE A 1 147 ? -5.277 -19.357 3.285 1.00 98.00 147 PHE A C 1
ATOM 1155 O O . PHE A 1 147 ? -4.815 -20.365 2.753 1.00 98.00 147 PHE A O 1
ATOM 1162 N N . GLU A 1 148 ? -6.010 -19.414 4.397 1.00 97.81 148 GLU A N 1
ATOM 1163 C CA . GLU A 1 148 ? -6.231 -20.665 5.138 1.00 97.81 148 GLU A CA 1
ATOM 1164 C C . GLU A 1 148 ? -7.259 -21.606 4.479 1.00 97.81 148 GLU A C 1
ATOM 1166 O O . GLU A 1 148 ? -7.322 -22.787 4.822 1.00 97.81 148 GLU A O 1
ATOM 1171 N N . SER A 1 149 ? -8.089 -21.111 3.552 1.00 98.06 149 SER A N 1
ATOM 1172 C CA . SER A 1 149 ? -9.117 -21.910 2.869 1.00 98.06 149 SER A CA 1
ATOM 1173 C C . SER A 1 149 ? -9.573 -21.291 1.544 1.00 98.06 149 SER A C 1
ATOM 1175 O O . SER A 1 149 ? -9.380 -20.102 1.307 1.00 98.06 149 SER A O 1
ATOM 1177 N N . GLU A 1 150 ? -10.240 -22.086 0.703 1.00 98.19 150 GLU A N 1
ATOM 1178 C CA . GLU A 1 150 ? -10.893 -21.613 -0.529 1.00 98.19 150 GLU A CA 1
ATOM 1179 C C . GLU A 1 150 ? -11.968 -20.560 -0.233 1.00 98.19 150 GLU A C 1
ATOM 1181 O O . GLU A 1 150 ? -11.993 -19.509 -0.867 1.00 98.19 150 GLU A O 1
ATOM 1186 N N . LYS A 1 151 ? -12.770 -20.770 0.820 1.00 98.25 151 LYS A N 1
ATOM 1187 C CA . LYS A 1 151 ? -13.749 -19.781 1.282 1.00 98.25 151 LYS A CA 1
ATOM 1188 C C . LYS A 1 151 ? -13.098 -18.433 1.619 1.00 98.25 151 LYS A C 1
ATOM 1190 O O . LYS A 1 151 ? -13.647 -17.394 1.281 1.00 98.25 151 LYS A O 1
ATOM 1195 N N . ALA A 1 152 ? -11.922 -18.431 2.248 1.00 98.25 152 ALA A N 1
ATOM 1196 C CA . ALA A 1 152 ? -11.216 -17.190 2.564 1.00 98.25 152 ALA A CA 1
ATOM 1197 C C . ALA A 1 152 ? -10.781 -16.419 1.301 1.00 98.25 152 ALA A C 1
ATOM 1199 O O . ALA A 1 152 ? -10.752 -15.189 1.326 1.00 98.25 152 ALA A O 1
ATOM 1200 N N . VAL A 1 153 ? -10.485 -17.125 0.201 1.00 98.12 153 VAL A N 1
ATOM 1201 C CA . VAL A 1 153 ? -10.222 -16.520 -1.117 1.00 98.12 153 VAL A CA 1
ATOM 1202 C C . VAL A 1 153 ? -11.509 -15.957 -1.723 1.00 98.12 153 VAL A C 1
ATOM 1204 O O . VAL A 1 153 ? -11.497 -14.848 -2.252 1.00 98.12 153 VAL A O 1
ATOM 1207 N N . GLU A 1 154 ? -12.626 -16.682 -1.627 1.00 98.25 154 GLU A N 1
ATOM 1208 C CA . GLU A 1 154 ? -13.936 -16.184 -2.073 1.00 98.25 154 GLU A CA 1
ATOM 1209 C C . GLU A 1 154 ? -14.339 -14.912 -1.318 1.00 98.25 154 GLU A C 1
ATOM 1211 O O . GLU A 1 154 ? -14.769 -13.936 -1.934 1.00 98.25 154 GLU A O 1
ATOM 1216 N N . ASP A 1 155 ? -14.157 -14.897 0.003 1.00 98.19 155 ASP A N 1
ATOM 1217 C CA . ASP A 1 155 ? -14.444 -13.740 0.849 1.00 98.19 155 ASP A CA 1
ATOM 1218 C C . ASP A 1 155 ? -13.557 -12.544 0.436 1.00 98.19 155 ASP A C 1
ATOM 1220 O O . ASP A 1 155 ? -14.067 -11.441 0.241 1.00 98.19 155 ASP A O 1
ATOM 1224 N N . PHE A 1 156 ? -12.264 -12.770 0.158 1.00 97.50 156 PHE A N 1
ATOM 1225 C CA . PHE A 1 156 ? -11.353 -11.733 -0.352 1.00 97.50 156 PHE A CA 1
ATOM 1226 C C . PHE A 1 156 ? -11.831 -11.121 -1.677 1.00 97.50 156 PHE A C 1
ATOM 1228 O O . PHE A 1 156 ? -11.859 -9.899 -1.822 1.00 97.50 156 PHE A O 1
ATOM 1235 N N . VAL A 1 157 ? -12.230 -11.957 -2.642 1.00 97.44 157 VAL A N 1
ATOM 1236 C CA . VAL A 1 157 ? -12.708 -11.510 -3.964 1.00 97.44 157 VAL A CA 1
ATOM 1237 C C . VAL A 1 157 ? -13.992 -10.685 -3.853 1.00 97.44 157 VAL A C 1
ATOM 1239 O O . VAL A 1 157 ? -14.194 -9.757 -4.636 1.00 97.44 157 VAL A O 1
ATOM 1242 N N . ASN A 1 158 ? -14.843 -10.997 -2.876 1.00 97.56 158 ASN A N 1
ATOM 1243 C CA . ASN A 1 158 ? -16.101 -10.292 -2.634 1.00 97.56 158 ASN A CA 1
ATOM 1244 C C . ASN A 1 158 ? -15.962 -9.080 -1.696 1.00 97.56 158 ASN A C 1
ATOM 1246 O O . ASN A 1 158 ? -16.972 -8.465 -1.359 1.00 97.56 158 ASN A O 1
ATOM 1250 N N . CYS A 1 159 ? -14.737 -8.705 -1.312 1.00 95.50 159 CYS A N 1
ATOM 1251 C CA . CYS A 1 159 ? -14.455 -7.625 -0.360 1.00 95.50 159 CYS A CA 1
ATOM 1252 C C . CYS A 1 159 ? -15.062 -7.851 1.039 1.00 95.50 159 CYS A C 1
ATOM 1254 O O . CYS A 1 159 ? -15.355 -6.884 1.746 1.00 95.50 159 CYS A O 1
ATOM 1256 N N . GLU A 1 160 ? -15.234 -9.109 1.440 1.00 97.56 160 GLU A N 1
ATOM 1257 C CA . GLU A 1 160 ? -15.659 -9.498 2.783 1.00 97.56 160 GLU A CA 1
ATOM 1258 C C . GLU A 1 160 ? -14.451 -9.642 3.724 1.00 97.56 160 GLU A C 1
ATOM 1260 O O . GLU A 1 160 ? -13.299 -9.768 3.294 1.00 97.56 160 GLU A O 1
ATOM 1265 N N . GLU A 1 161 ? -14.702 -9.605 5.035 1.00 96.31 161 GLU A N 1
ATOM 1266 C CA . GLU A 1 161 ? -13.641 -9.729 6.038 1.00 96.31 161 GLU A CA 1
ATOM 1267 C C . GLU A 1 161 ? -12.989 -11.118 5.983 1.00 96.31 161 GLU A C 1
ATOM 1269 O O . GLU A 1 161 ? -13.646 -12.146 6.141 1.00 96.31 161 GLU A O 1
ATOM 1274 N N . THR A 1 162 ? -11.671 -11.144 5.792 1.00 96.88 162 THR A N 1
ATOM 1275 C CA . THR A 1 162 ? -10.874 -12.371 5.752 1.00 96.88 162 THR A CA 1
ATOM 1276 C C . THR A 1 162 ? -9.421 -12.079 6.120 1.00 96.88 162 THR A C 1
ATOM 1278 O O . THR A 1 162 ? -8.956 -10.939 6.033 1.00 96.88 162 THR A O 1
ATOM 1281 N N . LEU A 1 163 ? -8.691 -13.112 6.540 1.00 96.00 163 LEU A N 1
ATOM 1282 C CA . LEU A 1 163 ? -7.278 -13.017 6.894 1.00 96.00 163 LEU A CA 1
ATOM 1283 C C . LEU A 1 163 ? -6.416 -13.675 5.821 1.00 96.00 163 LEU A C 1
ATOM 1285 O O . LEU A 1 163 ? -6.709 -14.769 5.340 1.00 96.00 163 LEU A O 1
ATOM 1289 N N . ALA A 1 164 ? -5.316 -13.007 5.491 1.00 95.81 164 ALA A N 1
ATOM 1290 C CA . ALA A 1 164 ? -4.318 -13.507 4.564 1.00 95.81 164 ALA A CA 1
ATOM 1291 C C . ALA A 1 164 ? -2.922 -13.207 5.096 1.00 95.81 164 ALA A C 1
ATOM 1293 O O . ALA A 1 164 ? -2.657 -12.120 5.621 1.00 95.81 164 ALA A O 1
ATOM 1294 N N . ARG A 1 165 ? -2.005 -14.149 4.902 1.00 94.88 165 ARG A N 1
ATOM 1295 C CA . ARG A 1 165 ? -0.581 -13.881 5.050 1.00 94.88 165 ARG A CA 1
ATOM 1296 C C . ARG A 1 165 ? -0.065 -13.292 3.743 1.00 94.88 165 ARG A C 1
ATOM 1298 O O . ARG A 1 165 ? -0.252 -13.874 2.682 1.00 94.88 165 ARG A O 1
ATOM 1305 N N . ILE A 1 166 ? 0.600 -12.147 3.824 1.00 90.25 166 ILE A N 1
ATOM 1306 C CA . ILE A 1 166 ? 1.304 -11.561 2.678 1.00 90.25 166 ILE A CA 1
ATOM 1307 C C . ILE A 1 166 ? 2.614 -12.333 2.478 1.00 90.25 166 ILE A C 1
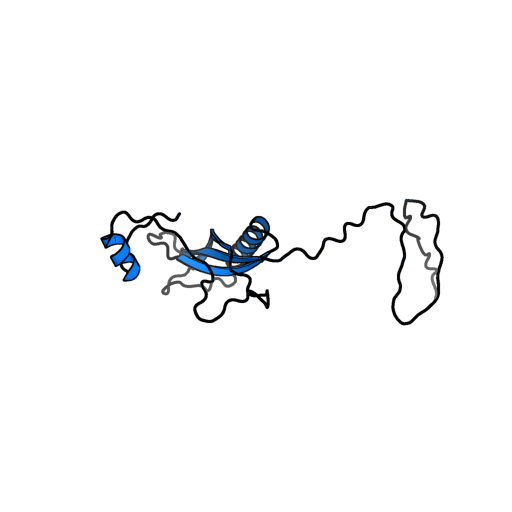ATOM 1309 O O . ILE A 1 166 ? 3.311 -12.609 3.461 1.00 90.25 166 ILE A O 1
ATOM 1313 N N . LEU A 1 167 ? 2.913 -12.691 1.228 1.00 85.25 167 LEU A N 1
ATOM 1314 C CA . LEU A 1 167 ? 4.143 -13.377 0.822 1.00 85.25 167 LEU A CA 1
ATOM 1315 C C . LEU A 1 167 ? 5.165 -12.407 0.223 1.00 85.25 167 LEU A C 1
ATOM 1317 O O . LEU A 1 167 ? 4.741 -11.456 -0.478 1.00 85.25 167 LEU A O 1
#

Organism: NCBI:txid1462440

=== Feature glossary ===
A reading guide for the features in this record.

Start from the sequence.

  · This is the polypeptide sequence — one letter per residue, N-terminus first. Length ranges from a few dozen residues for small domains to over a thousand for large multi-domain proteins.

Fold it, and you get atomic coordinates and the backbone conformation that goes with them.

  · Structure coordinates are given as an mmCIF _atom_site loop: one row per atom with element, residue name, chain id, sequence number, and x/y/z position in Å. Only the four main-chain atoms per residue are included here; side chains are omitted to keep the record compact.

  · Backbone dihedral angles. Every residue except chain termini has a φ (preceding-C → N → Cα → C) and a ψ (N → Cα → C → next-N). They are reported in degrees following the IUPAC sign convention. Secondary structure is essentially a statement about which (φ, ψ) basin each residue occupies.

  · The SS8 string is DSSP's per-residue secondary-structure call. α-helix (H) means an i→i+4 H-bond ladder; β-strand (E) means the residue participates in a β-sheet; 3₁₀ (G) and π (I) are tighter and wider helices; T/S are turns/bends; '-' is loop.

  · SS3 is a coarse helix/strand/coil call (letters a/b/c) made by the P-SEA algorithm from inter-Cα distances and dihedrals. It is less detailed than DSSP but needs only Cα positions.

Summarize the fold with a handful of shape descriptors and a per-residue structural alphabet.

  · Radius of gyration (Rg) is the root-mean-square distance of Cα atoms from their centroid — a single number for overall size and compactness. A globular domain of N residues has Rg ≈ 2.2·N^0.38 Å; an extended or disordered chain has a much larger Rg. The Cα contact count is the number of residue pairs whose Cα atoms are within 8 Å and are more than four positions apart in sequence — a standard proxy for tertiary packing density. The bounding box is the smallest axis-aligned box enclosing all Cα atoms.

  · The Foldseek 3Di string encodes local tertiary geometry as a 20-letter alphabet — one character per residue — derived from the relative positions of nearby Cα atoms. Unlike the amino-acid sequence, 3Di is a direct function of the 3D structure, so two proteins with the same fold have similar 3Di strings even at low sequence identity.

  · Solvent-accessible surface area (SASA) is the area in Å² traced out by the centre of a 1.4 Å probe sphere (a water molecule) rolled over the protein's van der Waals surface (Shrake–Rupley / Lee–Richards construction). Buried residues have near-zero SASA; fully exposed residues can exceed 200 Å². The total SASA scales roughly with the number of surface residues.

Ask how reliable the model is.

  · pLDDT (predicted Local Distance Difference Test) is AlphaFold's per-residue confidence score, ranging from 0 to 100. Values above 90 indicate high confidence (typically well-packed cores); 70–90 is confident; 50–70 low confidence; below 50 usually means the region is disordered or the prediction is unreliable there. AlphaFold stores pLDDT in the mmCIF B-factor column.

  · B-factor (Debye–Waller factor) reflects atomic displacement in the crystal lattice. It is an experimental observable (units Å²), not a prediction; low values mean the atom is pinned down, high values mean it moves or is heterogeneous across the crystal.

  · Predicted Aligned Error (PAE) is an AlphaFold confidence matrix: entry (i, j) is the expected error in the position of residue j, in ångströms, when the prediction is superimposed on the true structure at residue i. Low PAE within a block of residues means that block is internally rigid and well-predicted; high PAE between two blocks means their relative placement is uncertain even if each block individually is confident.

Place it in context: what it resembles, what it is annotated as, and how it looks.

  · Nearest PDB neighbors are the top structural matches found by Foldseek when searching this structure against the entire Protein Data Bank. Each hit reports a TM-score (0 to 1; >0.5 almost always implies the same fold) and an E-value. These are *structural* homologs — they may share no detectable sequence similarity.

  · Functional annotations link the protein to curated databases. InterPro entries identify conserved domains and families by matching the sequence against member-database signatures (Pfam, PROSITE, CDD, …). Gene Ontology (GO) terms describe molecular function, biological process, and cellular component in a controlled vocabulary. CATH places the structure in a hierarchical fold classification (Class/Architecture/Topology/Homologous-superfamily). The organism is the source species.

  · Three diagnostic plots accompany the record. The Cα contact map visualizes the tertiary structure as a 2D adjacency matrix (8 Å cutoff, sequence-local contacts suppressed). The Ramachandran plot shows the distribution of backbone (φ, ψ) torsions, with points in the α and β basins reflecting secondary structure content. The PAE plot shows AlphaFold's inter-residue confidence as a color matrix.

  · Six rendered views show the 3D structure from the faces of a cube — i.e. along ±x, ±y, ±z. Rendering representation is drawn randomly per protein from cartoon (secondary-structure ribbons), sticks (backbone bonds), or molecular surface; coloring is either N→C rainbow (blue at the N-terminus through red at the C-terminus) or one color per chain.